Protein AF-A0A8S3KNI1-F1 (afdb_monomer_lite)

InterPro domains:
  IPR027417 P-loop containing nucleoside triphosphate hydrolase [G3DSA:3.40.50.300] (1-48)

pLDDT: mean 82.55, std 10.95, range [39.94, 95.0]

Radius of gyration: 19.63 Å; chains: 1; bounding box: 37×25×59 Å

Structure (mmCIF, N/CA/C/O backbone):
data_AF-A0A8S3KNI1-F1
#
_entry.id   AF-A0A8S3KNI1-F1
#
loop_
_atom_site.group_PDB
_atom_site.id
_atom_site.type_symbol
_atom_site.label_atom_id
_atom_site.label_alt_id
_atom_site.label_comp_id
_atom_site.label_asym_id
_atom_site.label_entity_id
_atom_site.label_seq_id
_atom_site.pdbx_PDB_ins_code
_atom_site.Cartn_x
_atom_site.Cartn_y
_atom_site.Cartn_z
_atom_site.occupancy
_atom_site.B_iso_or_equiv
_atom_site.auth_seq_id
_atom_site.auth_comp_id
_atom_site.auth_asym_id
_atom_site.auth_atom_id
_atom_site.pdbx_PDB_model_num
ATOM 1 N N . MET A 1 1 ? -3.801 -1.542 -32.993 1.00 39.94 1 MET A N 1
ATOM 2 C CA . MET A 1 1 ? -3.962 -0.157 -32.512 1.00 39.94 1 MET A CA 1
ATOM 3 C C . MET A 1 1 ? -4.768 -0.224 -31.234 1.00 39.94 1 MET A C 1
ATOM 5 O O . MET A 1 1 ? -5.973 -0.411 -31.303 1.00 39.94 1 MET A O 1
ATOM 9 N N . LEU A 1 2 ? -4.092 -0.223 -30.085 1.00 51.69 2 LEU A N 1
ATOM 10 C CA . LEU A 1 2 ? -4.726 -0.027 -28.780 1.00 51.69 2 LEU A CA 1
ATOM 11 C C . LEU A 1 2 ? -4.732 1.487 -28.533 1.00 51.69 2 LEU A C 1
ATOM 13 O O . LEU A 1 2 ? -3.916 1.992 -27.774 1.00 51.69 2 LEU A O 1
ATOM 17 N N . ASP A 1 3 ? -5.596 2.212 -29.242 1.00 51.50 3 ASP A N 1
ATOM 18 C CA . ASP A 1 3 ? -5.681 3.684 -29.178 1.00 51.50 3 ASP A CA 1
ATOM 19 C C . ASP A 1 3 ? -6.356 4.201 -27.888 1.00 51.50 3 ASP A C 1
ATOM 21 O O . ASP A 1 3 ? -6.621 5.390 -27.769 1.00 51.50 3 ASP A O 1
ATOM 25 N N . ASP A 1 4 ? -6.609 3.328 -26.906 1.00 55.06 4 ASP A N 1
ATOM 26 C CA . ASP A 1 4 ? -7.328 3.655 -25.662 1.00 55.06 4 ASP A CA 1
ATOM 27 C C . ASP A 1 4 ? -6.578 3.221 -24.384 1.00 55.06 4 ASP A C 1
ATOM 29 O O . ASP A 1 4 ? -7.121 3.248 -23.279 1.00 55.06 4 ASP A O 1
ATOM 33 N N . ALA A 1 5 ? -5.307 2.813 -24.507 1.00 57.91 5 ALA A N 1
ATOM 34 C CA . ALA A 1 5 ? -4.495 2.356 -23.371 1.00 57.91 5 ALA A CA 1
ATOM 35 C C . ALA A 1 5 ? -4.255 3.449 -22.306 1.00 57.91 5 ALA A C 1
ATOM 37 O O . ALA A 1 5 ? -3.941 3.135 -21.163 1.00 57.91 5 ALA A O 1
ATOM 38 N N . SER A 1 6 ? -4.455 4.727 -22.646 1.00 63.34 6 SER A N 1
ATOM 39 C CA . SER A 1 6 ? -4.310 5.855 -21.717 1.00 63.34 6 SER A CA 1
ATOM 40 C C . SER A 1 6 ? -5.408 5.945 -20.648 1.00 63.34 6 SER A C 1
ATOM 42 O O . SER A 1 6 ? -5.293 6.763 -19.742 1.00 63.34 6 SER A O 1
ATOM 44 N N . ASN A 1 7 ? -6.472 5.140 -20.749 1.00 74.44 7 ASN A N 1
ATOM 45 C CA . ASN A 1 7 ? -7.607 5.139 -19.816 1.00 74.44 7 ASN A CA 1
ATOM 46 C C . ASN A 1 7 ? -7.633 3.914 -18.887 1.00 74.44 7 ASN A C 1
ATOM 48 O O . ASN A 1 7 ? -8.622 3.683 -18.188 1.00 74.44 7 ASN A O 1
ATOM 52 N N . VAL A 1 8 ? -6.573 3.107 -18.891 1.00 79.31 8 VAL A N 1
ATOM 53 C CA . VAL A 1 8 ? -6.480 1.895 -18.075 1.00 79.31 8 VAL A CA 1
ATOM 54 C C . VAL A 1 8 ? -5.626 2.176 -16.841 1.00 79.31 8 VAL A C 1
ATOM 56 O O . VAL A 1 8 ? -4.513 2.687 -16.948 1.00 79.31 8 VAL A O 1
ATOM 59 N N . LEU A 1 9 ? -6.167 1.829 -15.669 1.00 85.56 9 LEU A N 1
ATOM 60 C CA . LEU A 1 9 ? -5.445 1.798 -14.400 1.00 85.56 9 LEU A CA 1
ATOM 61 C C . LEU A 1 9 ? -5.137 0.345 -14.038 1.00 85.56 9 LEU A C 1
ATOM 63 O O . LEU A 1 9 ? -6.063 -0.444 -13.830 1.00 85.56 9 LEU A O 1
ATOM 67 N N . TRP A 1 10 ? -3.857 0.009 -13.910 1.00 85.56 10 TRP A N 1
ATOM 68 C CA . TRP A 1 10 ? -3.433 -1.289 -13.388 1.00 85.56 10 TRP A CA 1
ATOM 69 C C . TRP A 1 10 ? -3.271 -1.239 -11.875 1.00 85.56 10 TRP A C 1
ATOM 71 O O . TRP A 1 10 ? -2.621 -0.346 -11.338 1.00 85.56 10 TRP A O 1
ATOM 81 N N . LEU A 1 11 ? -3.860 -2.218 -11.189 1.00 89.62 11 LEU A N 1
ATOM 82 C CA . LEU A 1 11 ? -3.661 -2.448 -9.762 1.00 89.62 11 LEU A CA 1
ATOM 83 C C . LEU A 1 11 ? -2.920 -3.774 -9.602 1.00 89.62 11 LEU A C 1
ATOM 85 O O . LEU A 1 11 ? -3.483 -4.833 -9.885 1.00 89.62 11 LEU A O 1
ATOM 89 N N . LEU A 1 12 ? -1.659 -3.705 -9.189 1.00 87.56 12 LEU A N 1
ATOM 90 C CA . LEU A 1 12 ? -0.789 -4.862 -9.003 1.00 87.56 12 LEU A CA 1
ATOM 91 C C . LEU A 1 12 ? -0.524 -5.043 -7.512 1.00 87.56 12 LEU A C 1
ATOM 93 O O . LEU A 1 12 ? 0.241 -4.286 -6.920 1.00 87.56 12 LEU A O 1
ATOM 97 N N . ASP A 1 13 ? -1.188 -6.026 -6.909 1.00 89.56 13 ASP A N 1
ATOM 98 C CA . ASP A 1 13 ? -1.080 -6.300 -5.478 1.00 89.56 13 ASP A CA 1
ATOM 99 C C . ASP A 1 13 ? -0.011 -7.368 -5.200 1.00 89.56 13 ASP A C 1
ATOM 101 O O . ASP A 1 13 ? -0.033 -8.432 -5.820 1.00 89.56 13 ASP A O 1
ATOM 105 N N . GLY A 1 14 ? 0.923 -7.088 -4.289 1.00 89.81 14 GLY A N 1
ATOM 106 C CA . GLY A 1 14 ? 1.952 -8.037 -3.854 1.00 89.81 14 GLY A CA 1
ATOM 107 C C . GLY A 1 14 ? 3.031 -8.318 -4.902 1.00 89.81 14 GLY A C 1
ATOM 108 O O . GLY A 1 14 ? 3.358 -9.473 -5.164 1.00 89.81 14 GLY A O 1
ATOM 109 N N . TYR A 1 15 ? 3.614 -7.281 -5.512 1.00 86.69 15 TYR A N 1
ATOM 110 C CA . TYR A 1 15 ? 4.654 -7.430 -6.543 1.00 86.69 15 TYR A CA 1
ATOM 111 C C . TYR A 1 15 ? 5.843 -8.287 -6.098 1.00 86.69 15 TYR A C 1
ATOM 113 O O . TYR A 1 15 ? 6.427 -9.016 -6.892 1.00 86.69 15 TYR A O 1
ATOM 121 N N . ASP A 1 16 ? 6.191 -8.239 -4.818 1.00 86.50 16 ASP A N 1
ATOM 122 C CA . ASP A 1 16 ? 7.253 -9.053 -4.237 1.00 86.50 16 ASP A CA 1
ATOM 123 C C . ASP A 1 16 ? 7.000 -10.567 -4.254 1.00 86.50 16 ASP A C 1
ATOM 125 O O . ASP A 1 16 ? 7.931 -11.346 -4.051 1.00 86.50 16 ASP A O 1
ATOM 129 N N . GLU A 1 17 ? 5.761 -10.991 -4.491 1.00 88.56 17 GLU A N 1
ATOM 130 C CA . GLU A 1 17 ? 5.389 -12.395 -4.655 1.00 88.56 17 GLU A CA 1
ATOM 131 C C . GLU A 1 17 ? 5.544 -12.868 -6.109 1.00 88.56 17 GLU A C 1
ATOM 133 O O . GLU A 1 17 ? 5.504 -14.072 -6.385 1.00 88.56 17 GLU A O 1
ATOM 138 N N . LEU A 1 18 ? 5.747 -11.942 -7.053 1.00 82.12 18 LEU A N 1
ATOM 139 C CA . LEU A 1 18 ? 5.918 -12.273 -8.459 1.00 82.12 18 LEU A CA 1
ATOM 140 C C . LEU A 1 18 ? 7.293 -12.893 -8.703 1.00 82.12 18 LEU A C 1
ATOM 142 O O . LEU A 1 18 ? 8.335 -12.255 -8.584 1.00 82.12 18 LEU A O 1
ATOM 146 N N . ASN A 1 19 ? 7.280 -14.144 -9.151 1.00 79.00 19 ASN A N 1
ATOM 147 C CA . ASN A 1 19 ? 8.446 -14.797 -9.727 1.00 79.00 19 ASN A CA 1
ATOM 148 C C . ASN A 1 19 ? 8.323 -14.769 -11.253 1.00 79.00 19 ASN A C 1
ATOM 150 O O . ASN A 1 19 ? 7.869 -15.740 -11.863 1.00 79.00 19 ASN A O 1
ATOM 154 N N . VAL A 1 20 ? 8.641 -13.621 -11.858 1.00 75.62 20 VAL A N 1
ATOM 155 C CA . VAL A 1 20 ? 8.589 -13.452 -13.315 1.00 75.62 20 VAL A CA 1
ATOM 156 C C . VAL A 1 20 ? 9.810 -14.142 -13.925 1.00 75.62 20 VAL A C 1
ATOM 158 O O . VAL A 1 20 ? 10.935 -13.746 -13.629 1.00 75.62 20 VAL A O 1
ATOM 161 N N . PRO A 1 21 ? 9.630 -15.162 -14.782 1.00 81.12 21 PRO A N 1
ATOM 162 C CA . PRO A 1 21 ? 10.747 -15.750 -15.508 1.00 81.12 21 PRO A CA 1
ATOM 163 C C . PRO A 1 21 ? 11.458 -14.700 -16.369 1.00 81.12 21 PRO A C 1
ATOM 165 O O . PRO A 1 21 ? 10.785 -13.893 -17.006 1.00 81.12 21 PRO A O 1
ATOM 168 N N . ASP A 1 22 ? 12.785 -14.782 -16.504 1.00 81.19 22 ASP A N 1
ATOM 169 C CA . ASP A 1 22 ? 13.590 -13.810 -17.272 1.00 81.19 22 ASP A CA 1
ATOM 170 C C . ASP A 1 22 ? 13.048 -13.537 -18.689 1.00 81.19 22 ASP A C 1
ATOM 172 O O . ASP A 1 22 ? 13.080 -12.414 -19.187 1.00 81.19 22 ASP A O 1
ATOM 176 N N . HIS A 1 23 ? 12.489 -14.561 -19.345 1.00 80.69 23 HIS A N 1
ATOM 177 C CA . HIS A 1 23 ? 11.927 -14.448 -20.695 1.00 80.69 23 HIS A CA 1
ATOM 178 C C . HIS A 1 23 ? 10.602 -13.662 -20.773 1.00 80.69 23 HIS A C 1
ATOM 180 O O . HIS A 1 23 ? 10.136 -13.384 -21.878 1.00 80.69 23 HIS A O 1
ATOM 186 N N . LEU A 1 24 ? 9.995 -13.318 -19.634 1.00 80.06 24 LEU A N 1
ATOM 187 C CA . LEU A 1 24 ? 8.785 -12.497 -19.512 1.00 80.06 24 LEU A CA 1
ATOM 188 C C . LEU A 1 24 ? 9.057 -11.123 -18.881 1.00 80.06 24 LEU A C 1
ATOM 190 O O . LEU A 1 24 ? 8.141 -10.305 -18.828 1.00 80.06 24 LEU A O 1
ATOM 194 N N . ASP A 1 25 ? 10.294 -10.823 -18.469 1.00 79.19 25 ASP A N 1
ATOM 195 C CA . ASP A 1 25 ? 10.647 -9.512 -17.901 1.00 79.19 25 ASP A CA 1
ATOM 196 C C . ASP A 1 25 ? 10.360 -8.370 -18.890 1.00 79.19 25 ASP A C 1
ATOM 198 O O . ASP A 1 25 ? 9.808 -7.333 -18.527 1.00 79.19 25 ASP A O 1
ATOM 202 N N . TRP A 1 26 ? 10.635 -8.594 -20.179 1.00 81.44 26 TRP A N 1
ATOM 203 C CA . TRP A 1 26 ? 10.341 -7.621 -21.236 1.00 81.44 26 TRP A CA 1
ATOM 204 C C . TRP A 1 26 ? 8.842 -7.299 -21.342 1.00 81.44 26 TRP A C 1
ATOM 206 O O . TRP A 1 26 ? 8.480 -6.155 -21.604 1.00 81.44 26 TRP A O 1
ATOM 216 N N . PHE A 1 27 ? 7.973 -8.293 -21.129 1.00 80.38 27 PHE A N 1
ATOM 217 C CA . PHE A 1 27 ? 6.527 -8.113 -21.211 1.00 80.38 27 PHE A CA 1
ATOM 218 C C . PHE A 1 27 ? 6.032 -7.264 -20.043 1.00 80.38 27 PHE A C 1
ATOM 220 O O . PHE A 1 27 ? 5.223 -6.365 -20.248 1.00 80.38 27 PHE A O 1
ATOM 227 N N . MET A 1 28 ? 6.566 -7.507 -18.842 1.00 77.94 28 MET A N 1
ATOM 228 C CA . MET A 1 28 ? 6.271 -6.672 -17.680 1.00 77.94 28 MET A CA 1
ATOM 229 C C . MET A 1 28 ? 6.723 -5.233 -17.924 1.00 77.94 28 MET A C 1
ATOM 231 O O . MET A 1 28 ? 5.942 -4.321 -17.710 1.00 77.94 28 MET A O 1
ATOM 235 N N . ARG A 1 29 ? 7.923 -5.008 -18.469 1.00 76.62 29 ARG A N 1
ATOM 236 C CA . ARG A 1 29 ? 8.381 -3.650 -18.813 1.00 76.62 29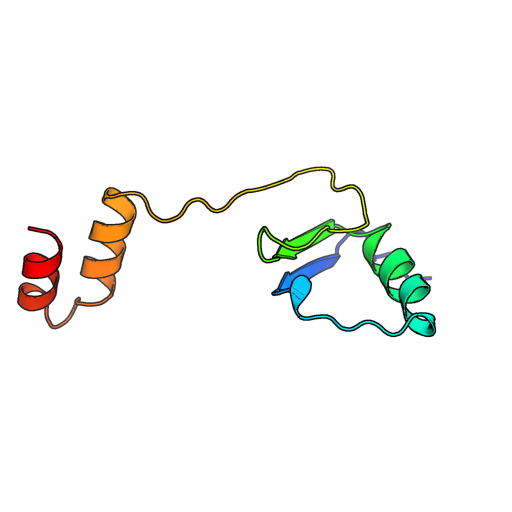 ARG A CA 1
ATOM 237 C C . ARG A 1 29 ? 7.436 -2.943 -19.783 1.00 76.62 29 ARG A C 1
ATOM 239 O O . ARG A 1 29 ? 7.019 -1.830 -19.502 1.00 76.62 29 ARG A O 1
ATOM 246 N N . GLU A 1 30 ? 7.062 -3.585 -20.888 1.00 77.50 30 GLU A N 1
ATOM 247 C CA . GLU A 1 30 ? 6.160 -2.975 -21.879 1.00 77.50 30 GLU A CA 1
ATOM 248 C C . GLU A 1 30 ? 4.741 -2.745 -21.342 1.00 77.50 30 GLU A C 1
ATOM 250 O O . GLU A 1 30 ? 4.071 -1.801 -21.762 1.00 77.50 30 GLU A O 1
ATOM 255 N N . LEU A 1 31 ? 4.271 -3.599 -20.427 1.00 75.94 31 LEU A N 1
ATOM 256 C CA . LEU A 1 31 ? 2.972 -3.427 -19.786 1.00 75.94 31 LEU A CA 1
ATOM 257 C C . LEU A 1 31 ? 2.952 -2.182 -18.886 1.00 75.94 31 LEU A C 1
ATOM 259 O O . LEU A 1 31 ? 1.963 -1.448 -18.913 1.00 75.94 31 LEU A O 1
ATOM 263 N N . LEU A 1 32 ? 4.039 -1.958 -18.139 1.00 74.12 32 LEU A N 1
ATOM 264 C CA . LEU A 1 32 ? 4.149 -0.924 -17.105 1.00 74.12 32 LEU A CA 1
ATOM 265 C C . LEU A 1 32 ? 4.611 0.447 -17.651 1.00 74.12 32 LEU A C 1
ATOM 267 O O . LEU A 1 32 ? 4.202 1.490 -17.158 1.00 74.12 32 LEU A O 1
ATOM 271 N N . ASP A 1 33 ? 5.410 0.480 -18.724 1.00 70.88 33 ASP A N 1
ATOM 272 C CA . ASP A 1 33 ? 6.069 1.700 -19.244 1.00 70.88 33 ASP A CA 1
ATOM 273 C C . ASP A 1 33 ? 5.110 2.802 -19.750 1.00 70.88 33 ASP A C 1
ATOM 275 O O . ASP A 1 33 ? 5.519 3.943 -19.958 1.00 70.88 33 ASP A O 1
ATOM 279 N N . LYS A 1 34 ? 3.830 2.495 -20.002 1.00 64.81 34 LYS A N 1
ATOM 280 C CA . LYS A 1 34 ? 2.920 3.398 -20.745 1.00 64.81 34 LYS A CA 1
ATOM 281 C C . LYS A 1 34 ? 1.549 3.610 -20.112 1.00 64.81 34 LYS A C 1
ATOM 283 O O . LYS A 1 34 ? 0.689 4.221 -20.750 1.00 64.81 34 LYS A O 1
ATOM 288 N N . GLN A 1 35 ? 1.308 3.093 -18.910 1.00 71.75 35 GLN A N 1
ATOM 289 C CA . GLN A 1 35 ? -0.024 3.090 -18.298 1.00 71.75 35 GLN A CA 1
ATOM 290 C C . GLN A 1 35 ? 0.016 3.629 -16.870 1.00 71.75 35 GLN A C 1
ATOM 292 O O . GLN A 1 35 ? 1.056 3.631 -16.222 1.00 71.75 35 GLN A O 1
ATOM 297 N N . ILE A 1 36 ? -1.127 4.126 -16.388 1.00 70.19 36 ILE A N 1
ATOM 298 C CA . ILE A 1 36 ? -1.246 4.519 -14.984 1.00 70.19 36 ILE A CA 1
ATOM 299 C C . ILE A 1 36 ? -1.305 3.230 -14.172 1.00 70.19 36 ILE A C 1
ATOM 301 O O . ILE A 1 36 ? -2.137 2.357 -14.432 1.00 70.19 36 ILE A O 1
ATOM 305 N N . GLU A 1 37 ? -0.449 3.118 -13.169 1.00 79.94 37 GLU A N 1
ATOM 306 C CA . GLU A 1 37 ? -0.352 1.920 -12.352 1.00 79.94 37 GLU A CA 1
ATOM 307 C C . GLU A 1 37 ? -0.179 2.240 -10.874 1.00 79.94 37 GLU A C 1
ATOM 309 O O . GLU A 1 37 ? 0.441 3.229 -10.482 1.00 79.94 37 GLU A O 1
ATOM 314 N N . ILE A 1 38 ? -0.757 1.377 -10.044 1.00 89.00 38 ILE A N 1
ATOM 315 C CA . ILE A 1 38 ? -0.523 1.330 -8.608 1.00 89.00 38 ILE A CA 1
ATOM 316 C C . ILE A 1 38 ? -0.009 -0.067 -8.302 1.00 89.00 38 ILE A C 1
ATOM 318 O O . ILE A 1 38 ? -0.704 -1.062 -8.517 1.00 89.00 38 ILE A O 1
ATOM 322 N N . LEU A 1 39 ? 1.210 -0.116 -7.782 1.00 89.19 39 LEU A N 1
ATOM 323 C CA . LEU A 1 39 ? 1.886 -1.334 -7.375 1.00 89.19 39 LEU A CA 1
ATOM 324 C C . LEU A 1 39 ? 2.009 -1.350 -5.851 1.00 89.19 39 LEU A C 1
ATOM 326 O O . LEU A 1 39 ? 2.468 -0.376 -5.252 1.00 89.19 39 LEU A O 1
ATOM 330 N N . THR A 1 40 ? 1.621 -2.457 -5.221 1.00 92.19 40 THR A N 1
ATOM 331 C CA . THR A 1 40 ? 1.894 -2.714 -3.802 1.00 92.19 40 THR A CA 1
ATOM 332 C C . THR A 1 40 ? 2.998 -3.760 -3.681 1.00 92.19 40 THR A C 1
ATOM 334 O O . THR A 1 40 ? 3.122 -4.674 -4.496 1.00 92.19 40 THR A O 1
ATOM 337 N N . SER A 1 41 ? 3.851 -3.603 -2.675 1.00 90.69 41 SER A N 1
ATOM 338 C CA . SER A 1 41 ? 4.958 -4.517 -2.415 1.00 90.69 41 SER A CA 1
ATOM 339 C C . SER A 1 41 ? 5.366 -4.425 -0.955 1.00 90.69 41 SER A C 1
ATOM 341 O O . SER A 1 41 ? 5.239 -3.370 -0.328 1.00 90.69 41 SER A O 1
ATOM 343 N N . ARG A 1 42 ? 5.939 -5.504 -0.418 1.00 90.94 42 ARG A N 1
ATOM 344 C CA . ARG A 1 42 ? 6.669 -5.439 0.852 1.00 90.94 42 ARG A CA 1
ATOM 345 C C . ARG A 1 42 ? 7.852 -4.457 0.757 1.00 90.94 42 ARG A C 1
ATOM 347 O O . ARG A 1 42 ? 8.512 -4.410 -0.286 1.00 90.94 42 ARG A O 1
ATOM 354 N N . PRO A 1 43 ? 8.206 -3.757 1.857 1.00 86.69 43 PRO A N 1
ATOM 355 C CA . PRO A 1 43 ? 9.321 -2.798 1.886 1.00 86.69 43 PRO A CA 1
ATOM 356 C C . PRO A 1 43 ? 10.694 -3.399 1.559 1.00 86.69 43 PRO A C 1
ATOM 358 O O . PRO A 1 43 ? 11.630 -2.684 1.216 1.00 86.69 43 PRO A O 1
ATOM 361 N N . THR A 1 44 ? 10.842 -4.718 1.702 1.00 81.50 44 THR A N 1
ATOM 362 C CA . THR A 1 44 ? 12.100 -5.442 1.471 1.00 81.50 44 THR A CA 1
ATOM 363 C C . THR A 1 44 ? 12.415 -5.667 -0.003 1.00 81.50 44 THR A C 1
ATOM 365 O O . THR A 1 44 ? 13.505 -6.133 -0.326 1.00 81.50 44 THR A O 1
ATOM 368 N N . THR A 1 45 ? 11.470 -5.383 -0.892 1.00 80.75 45 THR A N 1
ATOM 369 C CA . THR A 1 45 ? 11.603 -5.678 -2.314 1.00 80.75 45 THR A CA 1
ATOM 370 C C . THR A 1 45 ? 12.059 -4.444 -3.054 1.00 80.75 45 THR A C 1
ATOM 372 O O . THR A 1 45 ? 11.437 -3.386 -2.996 1.00 80.75 45 THR A O 1
ATOM 375 N N . THR A 1 46 ? 13.162 -4.587 -3.779 1.00 73.44 46 THR A N 1
ATOM 376 C CA . THR A 1 46 ? 13.598 -3.560 -4.714 1.00 73.44 46 THR A CA 1
ATOM 377 C C . THR A 1 46 ? 12.715 -3.631 -5.947 1.00 73.44 46 THR A C 1
ATOM 379 O O . THR A 1 46 ? 12.802 -4.585 -6.716 1.00 73.44 46 THR A O 1
ATOM 382 N N . VAL A 1 47 ? 11.872 -2.621 -6.135 1.00 72.88 47 VAL A N 1
ATOM 383 C CA . VAL A 1 47 ? 11.161 -2.444 -7.398 1.00 72.88 47 VAL A CA 1
ATOM 384 C C . VAL A 1 47 ? 12.194 -1.983 -8.437 1.00 72.88 47 VAL A C 1
ATOM 386 O O . VAL A 1 47 ? 12.837 -0.952 -8.228 1.00 72.88 47 VAL A O 1
ATOM 389 N N . PRO A 1 48 ? 12.429 -2.745 -9.519 1.00 68.19 48 PRO A N 1
ATOM 390 C CA . PRO A 1 48 ? 13.550 -2.501 -10.431 1.00 68.19 48 PRO A CA 1
ATOM 391 C C . PRO A 1 48 ? 13.324 -1.319 -11.390 1.00 68.19 48 PRO A C 1
ATOM 393 O O . PRO A 1 48 ? 14.185 -1.039 -12.227 1.00 68.19 48 PRO A O 1
ATOM 396 N N . TYR A 1 49 ? 12.189 -0.623 -11.270 1.00 74.81 49 TYR A N 1
ATOM 397 C CA . TYR A 1 49 ? 11.741 0.438 -12.169 1.00 74.8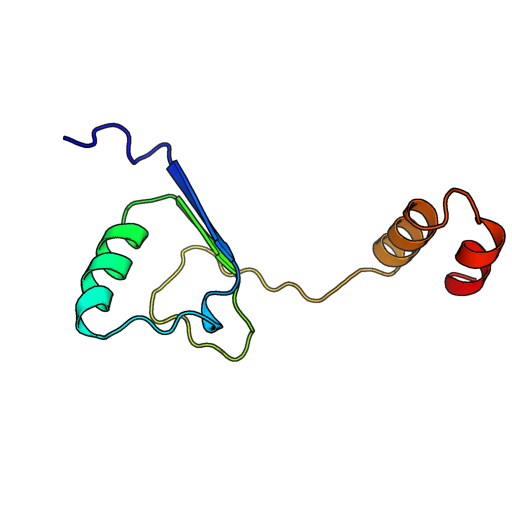1 49 TYR A CA 1
ATOM 398 C C . TYR A 1 49 ? 11.470 1.743 -11.404 1.00 74.81 49 TYR A C 1
ATOM 400 O O . TYR A 1 49 ? 11.039 1.695 -10.247 1.00 74.81 49 TYR A O 1
ATOM 408 N N . PRO A 1 50 ? 11.741 2.911 -12.013 1.00 76.56 50 PRO A N 1
ATOM 409 C CA . PRO A 1 50 ? 11.411 4.201 -11.417 1.00 76.56 50 PRO A CA 1
ATOM 410 C C . PRO A 1 50 ? 9.895 4.438 -11.436 1.00 76.56 50 PRO A C 1
ATOM 412 O O . PRO A 1 50 ? 9.253 4.212 -12.455 1.00 76.56 50 PRO A O 1
ATOM 415 N N . TYR A 1 51 ? 9.350 4.932 -10.323 1.00 82.19 51 TYR A N 1
ATOM 416 C CA . TYR A 1 51 ? 7.961 5.388 -10.210 1.00 82.19 51 TYR A CA 1
ATOM 417 C C . TYR A 1 51 ? 7.923 6.904 -10.030 1.00 82.19 51 TYR A C 1
ATOM 419 O O . TYR A 1 51 ? 8.793 7.477 -9.371 1.00 82.19 51 TYR A O 1
ATOM 427 N N . ASP A 1 52 ? 6.884 7.549 -10.561 1.00 87.69 52 ASP A N 1
ATOM 428 C CA . ASP A 1 52 ? 6.667 8.989 -10.369 1.00 87.69 52 ASP A CA 1
ATOM 429 C C . ASP A 1 52 ? 6.364 9.338 -8.903 1.00 87.69 52 ASP A C 1
ATOM 431 O O . ASP A 1 52 ? 6.707 10.419 -8.421 1.00 87.69 52 ASP A O 1
ATOM 435 N N . VAL A 1 53 ? 5.712 8.418 -8.182 1.00 88.25 53 VAL A N 1
ATOM 436 C CA . VAL A 1 53 ? 5.293 8.593 -6.788 1.00 88.25 53 VAL A CA 1
ATOM 437 C C . VAL A 1 53 ? 5.593 7.328 -5.992 1.00 88.25 53 VAL A C 1
ATOM 439 O O . VAL A 1 53 ? 5.214 6.230 -6.387 1.00 88.25 53 VAL A O 1
ATOM 442 N N . TYR A 1 54 ? 6.206 7.507 -4.822 1.00 89.00 54 TYR A N 1
ATOM 443 C CA . TYR A 1 54 ? 6.401 6.455 -3.827 1.00 89.00 54 TYR A CA 1
ATOM 444 C C . TYR A 1 54 ? 5.531 6.750 -2.605 1.00 89.00 54 TYR A C 1
ATOM 446 O O . TYR A 1 54 ? 5.607 7.837 -2.030 1.00 89.00 54 TYR A O 1
ATOM 454 N N . LEU A 1 55 ? 4.701 5.783 -2.219 1.00 91.00 55 LEU A N 1
ATOM 455 C CA . LEU A 1 55 ? 3.830 5.857 -1.048 1.00 91.00 55 LEU A CA 1
ATOM 456 C C . LEU A 1 55 ? 4.257 4.792 -0.038 1.00 91.00 55 LEU A C 1
ATOM 458 O O . LEU A 1 55 ? 4.429 3.634 -0.406 1.00 91.00 55 LEU A O 1
ATOM 462 N N . ASP A 1 56 ? 4.389 5.186 1.227 1.00 91.38 56 ASP A N 1
ATOM 463 C CA . ASP A 1 56 ? 4.650 4.268 2.337 1.00 91.38 56 ASP A CA 1
ATOM 464 C C . ASP A 1 56 ? 3.417 4.183 3.243 1.00 91.38 56 ASP A C 1
ATOM 466 O O . ASP A 1 56 ? 2.863 5.204 3.664 1.00 91.38 56 ASP A O 1
ATOM 470 N N . ILE A 1 57 ? 2.975 2.959 3.530 1.00 91.56 57 ILE A N 1
ATOM 471 C CA . ILE A 1 57 ? 1.845 2.696 4.421 1.00 91.56 57 ILE A CA 1
ATOM 472 C C . ILE A 1 57 ? 2.414 2.389 5.802 1.00 91.56 57 ILE A C 1
ATOM 474 O O . ILE A 1 57 ? 2.805 1.265 6.106 1.00 91.56 57 ILE A O 1
ATOM 478 N N . THR A 1 58 ? 2.415 3.400 6.666 1.00 92.38 58 THR A N 1
ATOM 479 C CA . THR A 1 58 ? 3.030 3.326 8.001 1.00 92.38 58 THR A CA 1
ATOM 480 C C . THR A 1 58 ? 2.133 2.697 9.074 1.00 92.38 58 THR A C 1
ATOM 482 O O . THR A 1 58 ? 2.586 2.457 10.192 1.00 92.38 58 THR A O 1
ATOM 485 N N . GLY A 1 59 ? 0.874 2.395 8.745 1.00 92.88 59 GLY A N 1
ATOM 486 C CA . GLY A 1 59 ? -0.101 1.774 9.643 1.00 92.88 59 GLY A CA 1
ATOM 487 C C . GLY A 1 59 ? -1.318 2.658 9.909 1.00 92.88 59 GLY A C 1
ATOM 488 O O . GLY A 1 59 ? -1.592 3.611 9.183 1.00 92.88 59 GLY A O 1
ATOM 489 N N . PHE A 1 60 ? -2.084 2.310 10.942 1.00 94.12 60 PHE A N 1
ATOM 490 C CA . PHE A 1 60 ? -3.258 3.079 11.348 1.00 94.12 60 PHE A CA 1
ATOM 491 C C . PHE A 1 60 ? -2.886 4.208 12.309 1.00 94.12 60 PHE A C 1
ATOM 493 O O . PHE A 1 60 ? -2.030 4.037 13.174 1.00 94.12 60 PHE A O 1
ATOM 500 N N . THR A 1 61 ? -3.601 5.330 12.215 1.00 95.00 61 THR A N 1
ATOM 501 C CA . THR A 1 61 ? -3.644 6.316 13.303 1.00 95.00 61 THR A CA 1
ATOM 502 C C . THR A 1 61 ? -4.523 5.812 14.449 1.00 95.00 61 THR A C 1
ATOM 504 O O . THR A 1 61 ? -5.402 4.973 14.232 1.00 95.00 61 THR A O 1
ATOM 507 N N . ASP A 1 62 ? -4.360 6.369 15.652 1.00 94.31 62 ASP A N 1
ATOM 508 C CA . ASP A 1 62 ? -5.227 6.052 16.798 1.00 94.31 62 ASP A CA 1
ATOM 509 C C . ASP A 1 62 ? -6.711 6.256 16.452 1.00 94.31 62 ASP A C 1
ATOM 511 O O . ASP A 1 62 ? -7.555 5.399 16.710 1.00 94.31 62 ASP A O 1
ATOM 515 N N . GLU A 1 63 ? -7.038 7.348 15.759 1.00 95.00 63 GLU A N 1
ATOM 516 C CA . GLU A 1 63 ? -8.398 7.625 15.291 1.00 95.00 63 GLU A CA 1
ATOM 517 C C . GLU A 1 63 ? -8.909 6.537 14.335 1.00 95.00 63 GLU A C 1
ATOM 519 O O . GLU A 1 63 ? -10.038 6.059 14.476 1.00 95.00 63 GLU A O 1
ATOM 524 N N . ASN A 1 64 ? -8.072 6.085 13.393 1.00 94.75 64 ASN A N 1
ATOM 525 C CA . ASN A 1 64 ? -8.435 5.005 12.477 1.00 94.75 64 ASN A CA 1
ATOM 526 C C . ASN A 1 64 ? -8.637 3.673 13.208 1.00 94.75 64 ASN A C 1
ATOM 528 O O . ASN A 1 64 ? -9.557 2.936 12.854 1.00 94.75 64 ASN A O 1
ATOM 532 N N . ILE A 1 65 ? -7.834 3.377 14.236 1.00 93.81 65 ILE A N 1
ATOM 533 C CA . ILE A 1 65 ? -7.996 2.187 15.083 1.00 93.81 65 ILE A CA 1
ATOM 534 C C . ILE A 1 65 ? -9.346 2.238 15.803 1.00 93.81 65 ILE A C 1
ATOM 536 O O . ILE A 1 65 ? -10.118 1.276 15.745 1.00 93.81 65 ILE A O 1
ATOM 540 N N . HIS A 1 66 ? -9.666 3.372 16.433 1.00 93.81 66 HIS A N 1
ATOM 541 C CA . HIS A 1 66 ? -10.937 3.562 17.131 1.00 93.81 66 HIS A CA 1
ATOM 542 C C . HIS A 1 66 ? -12.128 3.371 16.188 1.00 93.81 66 HIS A C 1
ATOM 544 O O . HIS A 1 66 ? -13.085 2.660 16.515 1.00 93.81 66 HIS A O 1
ATOM 550 N N . ASP A 1 67 ? -12.067 3.958 14.996 1.00 94.00 67 ASP A N 1
ATOM 551 C CA . ASP A 1 67 ? -13.125 3.840 13.998 1.00 94.00 67 ASP A CA 1
ATOM 552 C C . ASP A 1 67 ? -13.240 2.431 13.417 1.00 94.00 67 ASP A C 1
ATOM 554 O O . ASP A 1 67 ? -14.356 1.937 13.228 1.00 94.00 67 ASP A O 1
ATOM 558 N N . TYR A 1 68 ? -12.117 1.760 13.161 1.00 94.44 68 TYR A N 1
ATOM 559 C CA . TYR A 1 68 ? -12.096 0.374 12.703 1.00 94.44 68 TYR A CA 1
ATOM 560 C C . TYR A 1 68 ? -12.760 -0.552 13.727 1.00 94.44 68 TYR A C 1
ATOM 562 O O . TYR A 1 68 ? -13.678 -1.299 13.381 1.00 94.44 68 TYR A O 1
ATOM 570 N N . ILE A 1 69 ? -12.381 -0.443 15.003 1.00 94.19 69 ILE A N 1
ATOM 571 C CA . ILE A 1 69 ? -12.936 -1.269 16.081 1.00 94.19 69 ILE A CA 1
ATOM 572 C C . ILE A 1 6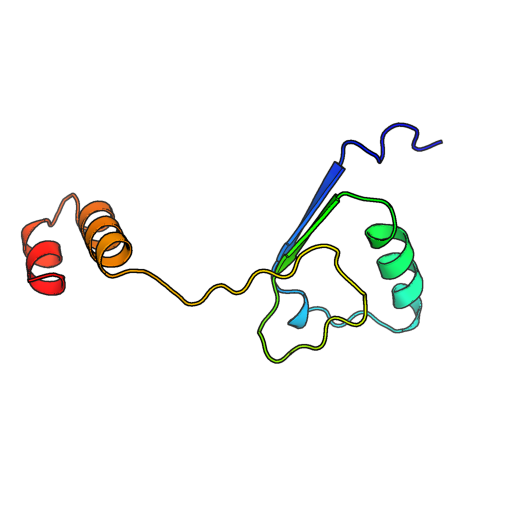9 ? -14.433 -0.997 16.250 1.00 94.19 69 ILE A C 1
ATOM 574 O O . ILE A 1 69 ? -15.230 -1.935 16.288 1.00 94.19 69 ILE A O 1
ATOM 578 N N . ARG A 1 70 ? -14.868 0.268 16.249 1.00 90.94 70 ARG A N 1
ATOM 579 C CA . ARG A 1 70 ? -16.304 0.599 16.295 1.00 90.94 70 ARG A CA 1
ATOM 580 C C . ARG A 1 70 ? -17.077 0.008 15.113 1.00 90.94 70 ARG A C 1
ATOM 582 O O . ARG A 1 70 ? -18.185 -0.494 15.301 1.00 90.94 70 ARG A O 1
ATOM 589 N N . LYS A 1 71 ? 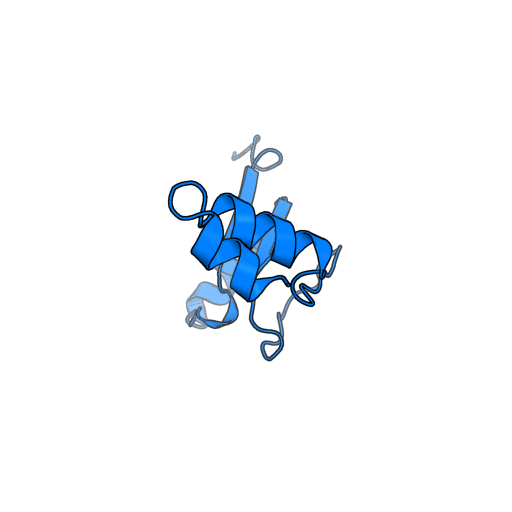-16.514 0.058 13.898 1.00 92.06 71 LYS A N 1
ATOM 590 C CA . LYS A 1 71 ? -17.141 -0.497 12.685 1.00 92.06 71 LYS A CA 1
ATOM 591 C C . LYS A 1 71 ? -17.216 -2.023 12.713 1.00 92.06 71 LYS A C 1
ATOM 593 O O . LYS A 1 71 ? -18.218 -2.568 12.252 1.00 92.06 71 LYS A O 1
ATOM 598 N N . PHE A 1 72 ? -16.198 -2.693 13.244 1.00 94.19 72 PHE A N 1
ATOM 599 C CA . PHE A 1 72 ? -16.141 -4.150 13.336 1.00 94.19 72 PHE A CA 1
ATOM 600 C C . PHE A 1 72 ? -17.086 -4.690 14.421 1.00 94.19 72 PHE A C 1
ATOM 602 O O . PHE A 1 72 ? -17.875 -5.598 14.173 1.00 94.19 72 PHE A O 1
ATOM 609 N N . PHE A 1 73 ? -17.092 -4.073 15.606 1.00 93.44 73 PHE A N 1
ATOM 610 C CA . PHE A 1 73 ? -17.892 -4.503 16.758 1.00 93.44 73 PHE A CA 1
ATOM 611 C C . PHE A 1 73 ? -19.291 -3.867 16.817 1.00 93.44 73 PHE A C 1
ATOM 613 O O . PHE A 1 73 ? -19.860 -3.730 17.898 1.00 93.44 73 PHE A O 1
ATOM 620 N N . LYS A 1 74 ? -19.899 -3.505 15.679 1.00 88.44 74 LYS A N 1
ATOM 621 C CA . LYS A 1 74 ? -21.211 -2.819 15.640 1.00 88.44 74 LYS A CA 1
ATOM 622 C C . LYS A 1 74 ? -22.297 -3.498 16.482 1.00 88.44 74 LYS A C 1
ATOM 624 O O . LYS A 1 74 ? -23.054 -2.817 17.164 1.00 88.44 74 LYS A O 1
ATOM 629 N N . THR A 1 75 ? -22.374 -4.828 16.448 1.00 87.69 75 THR A N 1
ATOM 630 C CA . THR A 1 75 ? -23.377 -5.618 17.192 1.00 87.69 75 THR A CA 1
ATOM 631 C C . THR A 1 75 ? -22.916 -6.038 18.588 1.00 87.69 75 THR A C 1
ATOM 633 O O . THR A 1 75 ? -23.715 -6.537 19.375 1.00 87.69 75 THR A O 1
ATOM 636 N N . LYS A 1 76 ? -21.640 -5.815 18.911 1.00 87.69 76 LYS A N 1
ATOM 637 C CA . LYS A 1 76 ? -21.005 -6.140 20.191 1.00 87.69 76 LYS A CA 1
ATOM 638 C C . LYS A 1 76 ? -20.238 -4.934 20.721 1.00 87.69 76 LYS A C 1
ATOM 640 O O . LYS A 1 76 ? -19.069 -5.031 21.090 1.00 87.69 76 LYS A O 1
ATOM 645 N N . SER A 1 77 ? -20.900 -3.780 20.732 1.00 81.38 77 SER A N 1
ATOM 646 C CA . SER A 1 77 ? -20.263 -2.487 21.001 1.00 81.38 77 SER A CA 1
ATOM 647 C C . SER A 1 77 ? -19.481 -2.477 22.314 1.00 81.38 77 SER A C 1
ATOM 649 O O . SER A 1 77 ? -18.390 -1.923 22.361 1.00 81.38 77 SER A O 1
ATOM 651 N N . HIS A 1 78 ? -19.977 -3.169 23.343 1.00 86.06 78 HIS A N 1
ATOM 652 C CA . HIS A 1 78 ? -19.298 -3.284 24.632 1.00 86.06 78 HIS A CA 1
A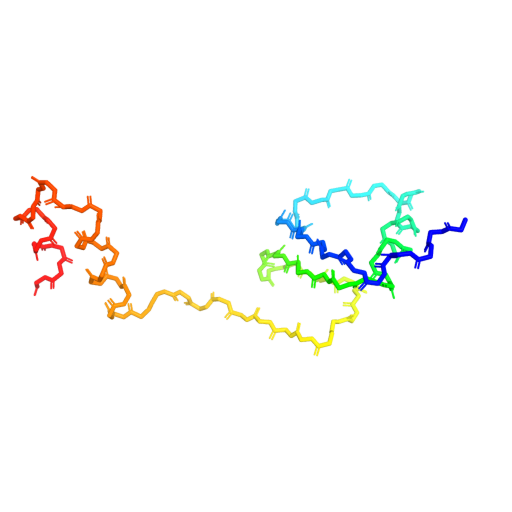TOM 653 C C . HIS A 1 78 ? -17.942 -4.012 24.554 1.00 86.06 78 HIS A C 1
ATOM 655 O O . HIS A 1 78 ? -17.008 -3.621 25.246 1.00 86.06 78 HIS A O 1
ATOM 661 N N . GLU A 1 79 ? -17.803 -5.037 23.705 1.00 87.94 79 GLU A N 1
ATOM 662 C CA . GLU A 1 79 ? -16.514 -5.710 23.473 1.00 87.94 79 GLU A CA 1
ATOM 663 C C . GLU A 1 79 ? -15.541 -4.772 22.748 1.00 87.94 79 GLU A C 1
ATOM 665 O O . GLU A 1 79 ? -14.390 -4.648 23.155 1.00 87.94 79 GLU A O 1
ATOM 670 N N . GLY A 1 80 ? -16.027 -4.049 21.734 1.00 85.25 80 GLY A N 1
ATOM 671 C CA . GLY A 1 80 ? -15.227 -3.074 20.994 1.00 85.25 80 GLY A CA 1
ATOM 672 C C . GLY A 1 80 ? -14.743 -1.916 21.866 1.00 85.25 80 GLY A C 1
ATOM 673 O O . GLY A 1 80 ? -13.573 -1.560 21.803 1.00 85.25 80 GLY A O 1
ATOM 674 N N . THR A 1 81 ? -15.603 -1.357 22.725 1.00 84.81 81 THR A N 1
ATOM 675 C CA . THR A 1 81 ? -15.232 -0.254 23.628 1.00 84.81 81 THR A CA 1
ATOM 676 C C . THR A 1 81 ? -14.075 -0.628 24.549 1.00 84.81 81 THR A C 1
ATOM 678 O O . THR A 1 81 ? -13.209 0.208 24.761 1.00 84.81 81 THR A O 1
ATOM 681 N N . ARG A 1 82 ? -14.009 -1.874 25.040 1.00 88.44 82 ARG A N 1
ATOM 682 C CA . ARG A 1 82 ? -12.920 -2.336 25.923 1.00 88.44 82 ARG A CA 1
ATOM 683 C C . ARG A 1 82 ? -11.553 -2.407 25.238 1.00 88.44 82 ARG A C 1
ATOM 685 O O . ARG A 1 82 ? -10.547 -2.458 25.932 1.00 88.44 82 ARG A O 1
ATOM 692 N N . L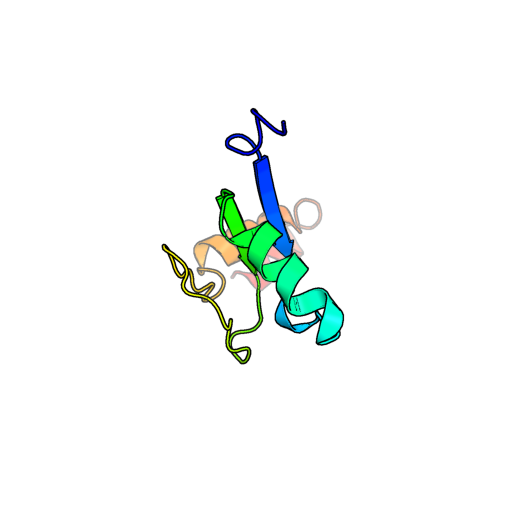EU A 1 83 ? -11.514 -2.463 23.907 1.00 85.94 83 LEU A N 1
ATOM 693 C CA . LEU A 1 83 ? -10.272 -2.511 23.129 1.00 85.94 83 LEU A CA 1
ATOM 694 C C . LEU A 1 83 ? -9.726 -1.114 22.797 1.00 85.94 83 LEU A C 1
ATOM 696 O O . LEU A 1 83 ? -8.608 -1.012 22.307 1.00 85.94 83 LEU A O 1
ATOM 700 N N . ILE A 1 84 ? -10.519 -0.062 23.027 1.00 85.56 84 ILE A N 1
ATOM 701 C CA . ILE A 1 84 ? -10.198 1.337 22.681 1.00 85.56 84 ILE A CA 1
ATOM 702 C C . ILE A 1 84 ? -10.407 2.301 23.859 1.00 85.56 84 ILE A C 1
ATOM 704 O O . ILE A 1 84 ? -10.508 3.512 23.659 1.00 85.56 84 ILE A O 1
ATOM 708 N N . SER A 1 85 ? -10.566 1.752 25.065 1.00 77.44 85 SER A N 1
ATOM 709 C CA . SER A 1 85 ? -10.681 2.470 26.339 1.00 77.44 85 SER A CA 1
ATOM 710 C C . SER A 1 85 ? -9.360 2.424 27.082 1.00 77.44 85 SER A C 1
ATOM 712 O O . SER A 1 85 ? -8.967 3.476 27.622 1.00 77.44 85 SER A O 1
#

Organism: NCBI:txid392030

Secondary structure (DSSP, 8-state):
--TTGGGPEEEE--GGG----GGGHHHHHHHHTTSEEEE---TTS--SS--S---------HHHHHHHHHHHTTT-HHHHHHT--

Foldseek 3Di:
DPPPQAPDEAEAEAVVVDPQPPVCVVVVCVNPVRYHYDHDHDPVDDPPDDDPDDDDCPDDDLVRLLVVLCVVCVVPNVVSVVVND

Sequence (85 aa):
MLDDASNVLWLLDGYDELNVPDHLDWFMRELLDKQIEILTSRPTTTVPYPYDVYLDITGFTDENIHDYIRKFFKTKSHEGTRLIS